Protein AF-A0A2M7CB99-F1 (afdb_monomer_lite)

Structure (mmCIF, N/CA/C/O backbone):
data_AF-A0A2M7CB99-F1
#
_entry.id   AF-A0A2M7CB99-F1
#
loop_
_atom_site.group_PDB
_atom_site.id
_atom_site.type_symbol
_atom_site.label_atom_id
_atom_site.label_alt_id
_atom_site.label_comp_id
_atom_site.label_asym_id
_atom_site.label_entity_id
_atom_site.label_seq_id
_atom_site.pdbx_PDB_ins_code
_atom_site.Cartn_x
_atom_site.Cartn_y
_atom_site.Cartn_z
_atom_site.occupancy
_atom_site.B_iso_or_equiv
_atom_site.auth_seq_id
_atom_site.auth_comp_id
_atom_site.auth_asym_id
_atom_site.auth_atom_id
_atom_site.pdbx_PDB_model_num
ATOM 1 N N . SER A 1 1 ? 20.567 -0.097 10.129 1.00 42.16 1 SER A N 1
ATOM 2 C CA . SER A 1 1 ? 19.207 -0.614 9.863 1.00 42.16 1 SER A CA 1
ATOM 3 C C . SER A 1 1 ? 18.487 0.369 8.948 1.00 42.16 1 SER A C 1
ATOM 5 O O . SER A 1 1 ? 18.486 1.558 9.234 1.00 42.16 1 SER A O 1
ATOM 7 N N . GLY A 1 2 ? 17.987 -0.081 7.791 1.00 48.16 2 GLY A N 1
ATOM 8 C CA . GLY A 1 2 ? 17.383 0.799 6.780 1.00 48.16 2 GLY A CA 1
ATOM 9 C C . GLY A 1 2 ? 15.960 1.213 7.154 1.00 48.16 2 GLY A C 1
ATOM 10 O O . GLY A 1 2 ? 15.140 0.365 7.483 1.00 48.16 2 GLY A O 1
ATOM 11 N N . TYR A 1 3 ? 15.663 2.511 7.116 1.00 55.47 3 TYR A N 1
ATOM 12 C CA . TYR A 1 3 ? 14.329 3.050 7.381 1.00 55.47 3 TYR A CA 1
ATOM 13 C C . TYR A 1 3 ? 13.329 2.565 6.316 1.00 55.47 3 TYR A C 1
ATOM 15 O O . TYR A 1 3 ? 13.417 2.950 5.155 1.00 55.47 3 TYR A O 1
ATOM 23 N N . VAL A 1 4 ? 12.380 1.711 6.704 1.00 58.41 4 VAL A N 1
ATOM 24 C CA . VAL A 1 4 ? 11.457 1.037 5.770 1.00 58.41 4 VAL A CA 1
ATOM 25 C C . VAL A 1 4 ? 10.311 1.939 5.293 1.00 58.41 4 VAL A C 1
ATOM 27 O O . VAL A 1 4 ? 9.703 1.677 4.268 1.00 58.41 4 VAL A O 1
ATOM 30 N N . GLY A 1 5 ? 10.048 3.048 5.986 1.00 62.50 5 GLY A N 1
ATOM 31 C CA . GLY A 1 5 ? 9.112 4.072 5.513 1.00 62.50 5 GLY A CA 1
ATOM 32 C C . GLY A 1 5 ? 9.698 5.000 4.445 1.00 62.50 5 GLY A C 1
ATOM 33 O O . GLY A 1 5 ? 9.065 5.994 4.126 1.00 62.50 5 GLY A O 1
ATOM 34 N N . ARG A 1 6 ? 10.911 4.746 3.932 1.00 81.44 6 ARG A N 1
ATOM 35 C CA . ARG A 1 6 ? 11.630 5.655 3.020 1.00 81.44 6 ARG A CA 1
ATOM 36 C C . ARG A 1 6 ? 10.824 5.994 1.765 1.00 81.44 6 ARG A C 1
ATOM 38 O O . ARG A 1 6 ? 10.704 7.164 1.424 1.00 81.44 6 ARG A O 1
ATOM 45 N N . ASP A 1 7 ? 10.245 4.983 1.140 1.00 90.94 7 ASP A N 1
ATOM 46 C CA . ASP A 1 7 ? 9.479 5.061 -0.100 1.00 90.94 7 ASP A CA 1
ATOM 47 C C . ASP A 1 7 ? 8.376 3.981 -0.093 1.00 90.94 7 ASP A C 1
ATOM 49 O O . ASP A 1 7 ? 8.289 3.141 0.816 1.00 90.94 7 ASP A O 1
ATOM 53 N N . HIS A 1 8 ? 7.481 4.029 -1.079 1.00 95.69 8 HIS A N 1
ATOM 54 C CA . HIS A 1 8 ? 6.414 3.036 -1.222 1.00 95.69 8 HIS A CA 1
ATOM 55 C C . HIS A 1 8 ? 6.965 1.617 -1.426 1.00 95.69 8 HIS A C 1
ATOM 57 O O . HIS A 1 8 ? 6.406 0.662 -0.882 1.00 95.69 8 HIS A O 1
ATOM 63 N N . TYR A 1 9 ? 8.076 1.484 -2.158 1.00 94.38 9 TYR A N 1
ATOM 64 C CA . TYR A 1 9 ? 8.792 0.224 -2.353 1.00 94.38 9 TYR A CA 1
ATOM 65 C C . TYR A 1 9 ? 9.064 -0.467 -1.009 1.00 94.38 9 TYR A C 1
ATOM 67 O O . TYR A 1 9 ? 8.555 -1.555 -0.761 1.00 94.38 9 TYR A O 1
ATOM 75 N N . GLN A 1 10 ? 9.772 0.187 -0.085 1.00 91.25 10 GLN A N 1
ATOM 76 C CA . GLN A 1 10 ? 10.164 -0.421 1.189 1.00 91.25 10 GLN A CA 1
ATOM 77 C C . GLN A 1 10 ? 8.950 -0.697 2.087 1.00 91.25 10 GLN A C 1
ATOM 79 O O . GLN A 1 10 ? 8.929 -1.681 2.834 1.00 91.25 10 GLN A O 1
ATOM 84 N N . THR A 1 11 ? 7.909 0.130 1.977 1.00 92.81 11 THR A N 1
ATOM 85 C CA . THR A 1 11 ? 6.699 0.039 2.802 1.00 92.81 11 THR A CA 1
ATOM 86 C C . THR A 1 11 ? 5.931 -1.280 2.599 1.00 92.81 11 THR A C 1
ATOM 88 O O . THR A 1 11 ? 5.206 -1.707 3.504 1.00 92.81 11 THR A O 1
ATOM 91 N N . ALA A 1 12 ? 6.162 -2.005 1.494 1.00 92.62 12 ALA A N 1
ATOM 92 C CA . ALA A 1 12 ? 5.600 -3.340 1.256 1.00 92.62 12 ALA A CA 1
ATOM 93 C C . ALA A 1 12 ? 5.852 -4.312 2.424 1.00 92.62 12 ALA A C 1
ATOM 95 O O . ALA A 1 12 ? 4.984 -5.108 2.791 1.00 92.62 12 ALA A O 1
ATOM 96 N N . LYS A 1 13 ? 7.019 -4.203 3.073 1.00 91.00 13 LYS A N 1
ATOM 97 C CA . LYS A 1 13 ? 7.401 -5.036 4.224 1.00 91.00 13 LYS A CA 1
ATOM 98 C C . LYS A 1 13 ? 6.480 -4.825 5.423 1.00 91.00 13 LYS A C 1
ATOM 100 O O . LYS A 1 13 ? 6.137 -5.791 6.096 1.00 91.00 13 LYS A O 1
ATOM 105 N N . ALA A 1 14 ? 6.050 -3.586 5.669 1.00 91.69 14 ALA A N 1
ATOM 106 C CA . ALA A 1 14 ? 5.087 -3.282 6.725 1.00 91.69 14 ALA A CA 1
ATOM 107 C C . ALA A 1 14 ? 3.704 -3.867 6.402 1.00 91.69 14 ALA A C 1
ATOM 109 O O . ALA A 1 14 ? 3.058 -4.434 7.281 1.00 91.69 14 ALA A O 1
ATOM 110 N N . GLY A 1 15 ? 3.280 -3.793 5.134 1.00 93.44 15 GLY A N 1
ATOM 111 C CA . GLY A 1 15 ? 2.042 -4.423 4.671 1.00 93.44 15 GLY A CA 1
ATOM 112 C C . GLY A 1 15 ? 2.050 -5.939 4.881 1.00 93.44 15 GLY A C 1
ATOM 113 O O . GLY A 1 15 ? 1.095 -6.493 5.422 1.00 93.44 15 GLY A O 1
ATOM 114 N N . VAL A 1 16 ? 3.153 -6.608 4.530 1.00 93.88 16 VAL A N 1
ATOM 115 C CA . VAL A 1 16 ? 3.318 -8.053 4.758 1.00 93.88 16 VAL A CA 1
ATOM 116 C C . VAL A 1 16 ? 3.405 -8.397 6.246 1.00 93.88 16 VAL A C 1
ATOM 118 O O . VAL A 1 16 ? 2.781 -9.364 6.681 1.00 93.88 16 VAL A O 1
ATOM 121 N N . GLY A 1 17 ? 4.120 -7.597 7.040 1.00 91.31 17 GLY A N 1
ATOM 122 C CA . GLY A 1 17 ? 4.209 -7.771 8.492 1.00 91.31 17 GLY A CA 1
ATOM 123 C C . GLY A 1 17 ? 2.849 -7.694 9.194 1.00 91.31 17 GLY A C 1
ATOM 124 O O . GLY A 1 17 ? 2.639 -8.361 10.202 1.00 91.31 17 GLY A O 1
ATOM 125 N N . ALA A 1 18 ? 1.889 -6.955 8.632 1.00 93.06 18 ALA A N 1
ATOM 126 C CA . ALA A 1 18 ? 0.535 -6.850 9.169 1.00 93.06 18 ALA A CA 1
ATOM 127 C C . ALA A 1 18 ? -0.377 -8.048 8.837 1.00 93.06 18 ALA A C 1
ATOM 129 O O . ALA A 1 18 ? -1.422 -8.199 9.472 1.00 93.06 18 ALA A O 1
ATOM 1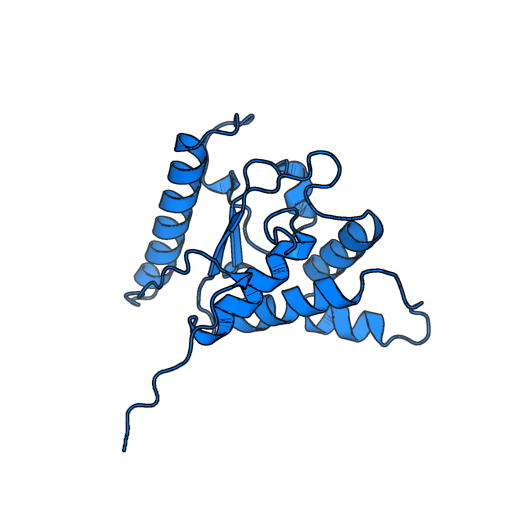30 N N . LEU A 1 19 ? -0.008 -8.918 7.885 1.00 94.31 19 LEU A N 1
ATOM 131 C CA . LEU A 1 19 ? -0.878 -10.007 7.410 1.00 94.31 19 LEU A CA 1
ATOM 132 C C . LEU A 1 19 ? -1.387 -10.954 8.507 1.00 94.31 19 LEU A C 1
ATOM 134 O O . LEU A 1 19 ? -2.569 -11.296 8.463 1.00 94.31 19 LEU A O 1
ATOM 138 N N . PRO A 1 20 ? -0.583 -11.360 9.511 1.00 92.88 20 PRO A N 1
ATOM 139 C CA . PRO A 1 20 ? -1.075 -12.229 10.580 1.00 92.88 20 PRO A CA 1
ATOM 140 C C . PRO A 1 20 ? -2.134 -11.569 11.475 1.00 92.88 20 PRO A C 1
ATOM 142 O O . PRO A 1 20 ? -2.895 -12.270 12.138 1.00 92.88 20 PRO A O 1
ATOM 145 N N . ALA A 1 21 ? -2.184 -10.233 11.511 1.00 92.44 21 ALA A N 1
ATOM 146 C CA . ALA A 1 21 ? -3.121 -9.473 12.334 1.00 92.44 21 ALA A CA 1
ATOM 147 C C . ALA A 1 21 ? -4.448 -9.161 11.618 1.00 92.44 21 ALA A C 1
ATOM 149 O O . ALA A 1 21 ? -5.383 -8.686 12.264 1.00 92.44 21 ALA A O 1
ATOM 150 N N . VAL A 1 22 ? -4.552 -9.419 10.307 1.00 94.62 22 VAL A N 1
ATOM 151 C CA . VAL A 1 22 ? -5.747 -9.115 9.509 1.00 94.62 22 VAL A CA 1
ATOM 152 C C . VAL A 1 22 ? -6.446 -10.392 9.034 1.00 94.62 22 VAL A C 1
ATOM 154 O O . VAL A 1 22 ? -5.828 -11.353 8.571 1.00 94.62 22 VAL A O 1
ATOM 157 N N . LYS A 1 23 ? -7.776 -10.412 9.154 1.00 95.06 23 LYS A N 1
ATOM 158 C CA . LYS A 1 23 ? -8.614 -11.496 8.621 1.00 95.06 23 LYS A CA 1
ATOM 159 C C . LYS A 1 23 ? -8.688 -11.420 7.093 1.00 95.06 23 LYS A C 1
ATOM 161 O O . LYS A 1 23 ? -8.378 -10.391 6.499 1.00 95.06 23 LYS A O 1
ATOM 166 N N . GLU A 1 24 ? -9.096 -12.516 6.458 1.00 96.75 24 GLU A N 1
ATOM 167 C CA . GLU A 1 24 ? -9.384 -12.520 5.017 1.00 96.75 24 GLU A CA 1
ATOM 168 C C . GLU A 1 24 ? -10.451 -11.470 4.678 1.00 96.75 24 GLU A C 1
ATOM 170 O O . GLU A 1 24 ? -11.443 -11.357 5.402 1.00 96.75 24 GLU A O 1
ATOM 175 N N . GLY A 1 25 ? -10.227 -10.676 3.627 1.00 96.44 25 GLY A N 1
ATOM 176 C CA . GLY A 1 25 ? -11.117 -9.568 3.258 1.00 96.44 25 GLY A CA 1
ATOM 177 C C . GLY A 1 25 ? -11.154 -8.416 4.274 1.00 96.44 25 GLY A C 1
ATOM 178 O O . GLY A 1 25 ? -12.067 -7.590 4.236 1.00 96.44 25 GLY A O 1
ATOM 179 N N . GLY A 1 26 ? -10.197 -8.377 5.208 1.00 97.31 26 GLY A N 1
ATOM 180 C CA . GLY A 1 26 ? -10.021 -7.283 6.159 1.00 97.31 26 GLY A CA 1
ATOM 181 C C . GLY A 1 26 ? -9.474 -6.009 5.507 1.00 97.31 26 GLY A C 1
ATOM 182 O O . GLY A 1 26 ? -9.387 -5.902 4.288 1.00 97.31 26 GLY A O 1
ATOM 183 N N . VAL A 1 27 ? -9.084 -5.035 6.332 1.00 98.19 27 VAL A N 1
ATOM 184 C CA . VAL A 1 27 ? -8.490 -3.773 5.868 1.00 98.19 27 VAL A CA 1
ATOM 185 C C . VAL A 1 27 ? -7.129 -3.563 6.524 1.00 98.19 27 VAL A C 1
ATOM 187 O O . VAL A 1 27 ? -6.987 -3.727 7.735 1.00 98.19 27 VAL A O 1
ATOM 190 N N . ILE A 1 28 ? -6.141 -3.164 5.725 1.00 97.88 28 ILE A N 1
ATOM 191 C CA . ILE A 1 28 ? -4.846 -2.654 6.176 1.00 97.88 28 ILE A CA 1
ATOM 192 C C . ILE A 1 28 ? -4.781 -1.166 5.826 1.00 97.88 28 ILE A C 1
ATOM 194 O O . ILE A 1 28 ? -4.910 -0.780 4.665 1.00 97.88 28 ILE A O 1
ATOM 198 N N . ILE A 1 29 ? -4.539 -0.333 6.838 1.00 98.00 29 ILE A N 1
ATOM 199 C CA . ILE A 1 29 ? -4.287 1.103 6.680 1.00 98.00 29 ILE A CA 1
ATOM 200 C C . ILE A 1 29 ? -2.812 1.348 6.979 1.00 98.00 29 ILE A C 1
ATOM 202 O O . ILE A 1 29 ? -2.348 1.085 8.088 1.00 98.00 29 ILE A O 1
ATOM 206 N N . ILE A 1 30 ? -2.076 1.856 5.995 1.00 95.94 30 ILE A N 1
ATOM 207 C CA . ILE A 1 30 ? -0.653 2.166 6.128 1.00 95.94 30 ILE A CA 1
ATOM 208 C C . ILE A 1 30 ? -0.493 3.668 6.300 1.00 95.94 30 ILE A C 1
ATOM 210 O O . ILE A 1 30 ? -0.828 4.432 5.402 1.00 95.94 30 ILE A O 1
ATOM 214 N N . ALA A 1 31 ? 0.064 4.084 7.435 1.00 94.12 31 ALA A N 1
ATOM 215 C CA . ALA A 1 31 ? 0.542 5.444 7.646 1.00 94.12 31 ALA A CA 1
ATOM 216 C C . ALA A 1 31 ? 2.040 5.506 7.314 1.00 94.12 31 ALA A C 1
ATOM 218 O O . ALA A 1 31 ? 2.865 5.017 8.088 1.00 94.12 31 ALA A O 1
ATOM 219 N N . ALA A 1 32 ? 2.388 6.085 6.165 1.00 92.19 32 ALA A N 1
ATOM 220 C CA . ALA A 1 32 ? 3.765 6.187 5.694 1.00 92.19 32 ALA A CA 1
ATOM 221 C C . ALA A 1 32 ? 4.212 7.651 5.603 1.00 92.19 32 ALA A C 1
ATOM 223 O O . ALA A 1 32 ? 3.463 8.521 5.166 1.00 92.19 32 ALA A O 1
ATOM 224 N N . ASN A 1 33 ? 5.458 7.902 6.004 1.00 89.44 33 ASN A N 1
ATOM 225 C CA . ASN A 1 33 ? 6.156 9.166 5.787 1.00 89.44 33 ASN A CA 1
ATOM 226 C C . ASN A 1 33 ? 7.291 8.886 4.800 1.00 89.44 33 ASN A C 1
ATOM 228 O O . ASN A 1 33 ? 8.391 8.517 5.220 1.00 89.44 33 ASN A O 1
ATOM 232 N N . ASN A 1 34 ? 6.989 8.985 3.504 1.00 89.25 34 ASN A N 1
ATOM 233 C CA . ASN A 1 34 ? 7.912 8.622 2.431 1.00 89.25 34 ASN A CA 1
ATOM 234 C C . ASN A 1 34 ? 8.953 9.730 2.221 1.00 89.25 34 ASN A C 1
ATOM 236 O O . ASN A 1 34 ? 8.775 10.637 1.416 1.00 89.25 34 ASN A O 1
ATOM 240 N N . ARG A 1 35 ? 10.032 9.661 3.011 1.00 84.19 35 ARG A N 1
ATOM 241 C CA . ARG A 1 35 ? 11.090 10.685 3.112 1.00 84.19 35 ARG A CA 1
ATOM 242 C C . ARG A 1 35 ? 12.053 10.744 1.927 1.00 84.19 35 ARG A C 1
ATOM 244 O O . ARG A 1 35 ? 12.925 11.611 1.920 1.00 84.19 35 ARG A O 1
ATOM 251 N N . ASP A 1 36 ? 11.951 9.837 0.960 1.00 87.06 36 ASP A N 1
ATOM 252 C CA . ASP A 1 36 ? 12.694 9.982 -0.289 1.00 87.06 36 ASP A CA 1
ATOM 253 C C . ASP A 1 36 ? 12.041 11.068 -1.152 1.00 87.06 36 ASP A C 1
ATOM 255 O O . ASP A 1 36 ? 11.073 10.827 -1.867 1.00 87.06 36 ASP A O 1
ATOM 259 N N . PHE A 1 37 ? 12.541 12.300 -1.043 1.00 81.88 37 PHE A N 1
ATOM 260 C CA . PHE A 1 37 ? 11.974 13.447 -1.759 1.00 81.88 37 PHE A CA 1
ATOM 261 C C . PHE A 1 37 ? 12.177 13.380 -3.278 1.00 81.88 37 PHE A C 1
ATOM 263 O O . PHE A 1 37 ? 11.518 14.124 -4.004 1.00 81.88 37 PHE A O 1
ATOM 270 N N . ILE A 1 38 ? 13.086 12.523 -3.754 1.00 86.06 38 ILE A N 1
ATOM 271 C CA . ILE A 1 38 ? 13.358 12.337 -5.182 1.00 86.06 38 ILE A CA 1
ATOM 272 C C . ILE A 1 38 ? 12.462 11.216 -5.714 1.00 86.06 38 ILE A C 1
ATOM 274 O O . ILE A 1 38 ? 11.770 11.395 -6.717 1.00 86.06 38 ILE A O 1
ATOM 278 N N . GLU A 1 39 ? 12.421 10.083 -5.010 1.00 90.75 39 GLU A N 1
ATOM 279 C CA . GLU A 1 39 ? 11.699 8.882 -5.432 1.00 90.75 39 GLU A CA 1
ATOM 280 C C . GLU A 1 39 ? 10.765 8.350 -4.327 1.00 90.75 39 GLU A C 1
ATOM 282 O O . GLU A 1 39 ? 10.934 7.223 -3.865 1.00 90.75 39 GLU A O 1
ATOM 287 N N . PRO A 1 40 ? 9.706 9.083 -3.924 1.00 93.31 40 PRO A N 1
ATOM 288 C CA . PRO A 1 40 ? 8.855 8.685 -2.792 1.00 93.31 40 PRO A CA 1
ATOM 289 C C . PRO A 1 40 ? 8.065 7.391 -3.049 1.00 93.31 40 PRO A C 1
ATOM 291 O O . PRO A 1 40 ? 7.526 6.786 -2.123 1.00 93.31 40 PRO A O 1
ATOM 294 N N . ILE A 1 41 ? 7.986 6.953 -4.310 1.00 96.00 41 ILE A N 1
ATOM 295 C CA . ILE A 1 41 ? 7.418 5.657 -4.696 1.00 96.00 41 ILE A CA 1
ATOM 296 C C . ILE A 1 41 ? 8.504 4.575 -4.801 1.00 96.00 41 ILE A C 1
ATOM 298 O O . ILE A 1 41 ? 8.235 3.420 -4.491 1.00 96.00 41 ILE A O 1
ATOM 302 N N . GLY A 1 42 ? 9.719 4.933 -5.205 1.00 94.31 42 GLY A N 1
ATOM 303 C CA . GLY A 1 42 ? 10.778 4.018 -5.627 1.00 94.31 42 GLY A CA 1
ATOM 304 C C . GLY A 1 42 ? 11.214 4.278 -7.072 1.00 94.31 42 GLY A C 1
ATOM 305 O O . GLY A 1 42 ? 10.716 5.205 -7.724 1.00 94.31 42 GLY A O 1
ATOM 306 N N . SER A 1 43 ? 12.122 3.429 -7.554 1.00 93.94 43 SER A N 1
ATOM 307 C CA . SER A 1 43 ? 12.790 3.541 -8.857 1.00 93.94 43 SER A CA 1
ATOM 308 C C . SER A 1 43 ? 11.815 3.618 -10.049 1.00 93.94 43 SER A C 1
ATOM 310 O O . SER A 1 43 ? 10.667 3.158 -9.960 1.00 93.94 43 SER A O 1
ATOM 312 N N . PRO A 1 44 ? 12.240 4.153 -11.209 1.00 93.94 44 PRO A N 1
ATOM 313 C CA . PRO A 1 44 ? 11.438 4.140 -12.436 1.00 93.94 44 PRO A CA 1
ATOM 314 C C . PRO A 1 44 ? 10.994 2.732 -12.868 1.00 93.94 44 PRO A C 1
ATOM 316 O O . PRO A 1 44 ? 9.850 2.550 -13.305 1.00 93.94 44 PRO A O 1
ATOM 319 N N . GLU A 1 45 ? 11.863 1.731 -12.704 1.00 94.50 45 GLU A N 1
ATOM 320 C CA . GLU A 1 45 ? 11.551 0.326 -12.971 1.00 94.50 45 GLU A CA 1
ATOM 321 C C . GLU A 1 45 ? 10.425 -0.153 -12.050 1.00 94.50 45 GLU A C 1
ATOM 323 O O . GLU A 1 45 ? 9.397 -0.645 -12.527 1.00 94.50 45 GLU A O 1
ATOM 328 N N . TYR A 1 46 ? 10.557 0.087 -10.740 1.00 96.31 46 TYR A N 1
ATOM 329 C CA . TYR A 1 46 ? 9.526 -0.262 -9.768 1.00 96.31 46 TYR A CA 1
ATOM 330 C C . TYR A 1 46 ? 8.188 0.417 -10.071 1.00 96.31 46 TYR A C 1
ATOM 332 O O . TYR A 1 46 ? 7.150 -0.239 -10.030 1.00 96.31 46 TYR A O 1
ATOM 340 N N . ARG A 1 47 ? 8.186 1.709 -10.429 1.00 96.69 47 ARG A N 1
ATOM 341 C CA . ARG A 1 47 ? 6.962 2.455 -10.782 1.00 96.69 47 ARG A CA 1
ATOM 342 C C . ARG A 1 47 ? 6.203 1.816 -11.944 1.00 96.69 47 ARG A C 1
ATOM 344 O O . ARG A 1 47 ? 4.973 1.795 -11.937 1.00 96.69 47 ARG A O 1
ATOM 351 N N . SER A 1 48 ? 6.928 1.294 -12.929 1.00 95.94 48 SER A N 1
ATOM 352 C CA . SER A 1 48 ? 6.328 0.598 -14.070 1.00 95.94 48 SER A CA 1
ATOM 353 C C . SER A 1 48 ? 5.729 -0.740 -13.634 1.00 95.94 48 SER A C 1
ATOM 355 O O . SER A 1 48 ? 4.581 -1.049 -13.952 1.00 95.94 48 SER A O 1
ATOM 357 N N . LEU A 1 49 ? 6.474 -1.507 -12.837 1.00 97.06 49 LEU A N 1
ATOM 358 C CA . LEU A 1 49 ? 6.058 -2.830 -12.379 1.00 97.06 49 LEU A CA 1
ATOM 359 C C . LEU A 1 49 ? 4.901 -2.777 -11.367 1.00 97.06 49 LEU A C 1
ATOM 361 O O . LEU A 1 49 ? 3.990 -3.598 -11.435 1.00 97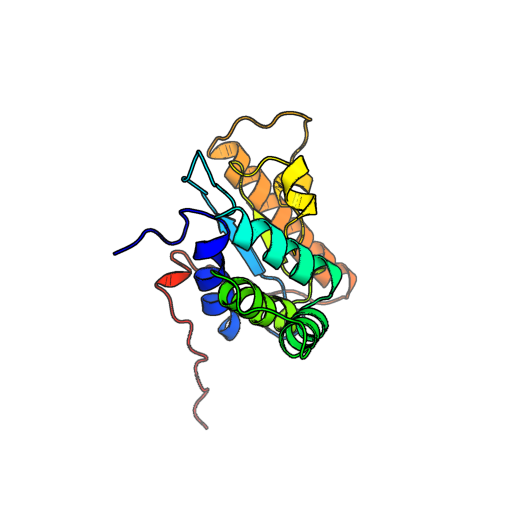.06 49 LEU A O 1
ATOM 365 N N . ILE A 1 50 ? 4.885 -1.797 -10.459 1.00 97.81 50 ILE A N 1
ATOM 366 C CA . ILE A 1 50 ? 3.795 -1.628 -9.489 1.00 97.81 50 ILE A CA 1
ATOM 367 C C . ILE A 1 50 ? 2.502 -1.164 -10.171 1.00 97.81 50 ILE A C 1
ATOM 369 O O . ILE A 1 50 ? 1.412 -1.576 -9.774 1.00 97.81 50 ILE A O 1
ATOM 373 N N . HIS A 1 51 ? 2.616 -0.383 -11.249 1.00 97.81 51 HIS A N 1
ATOM 374 C CA . HIS A 1 51 ? 1.471 -0.029 -12.080 1.00 97.81 51 HIS A CA 1
ATOM 375 C C . HIS A 1 51 ? 0.935 -1.247 -12.844 1.00 97.81 51 HIS A C 1
ATOM 377 O O . HIS A 1 51 ? -0.277 -1.445 -12.890 1.00 97.81 51 HIS A O 1
ATOM 383 N N . LEU A 1 52 ? 1.812 -2.119 -13.361 1.00 97.06 52 LEU A N 1
ATOM 384 C CA . LEU A 1 52 ? 1.395 -3.405 -13.935 1.00 97.06 52 LEU A CA 1
ATOM 385 C C . LEU A 1 52 ? 0.657 -4.274 -12.909 1.00 97.06 52 LEU A C 1
ATOM 387 O O . LEU A 1 52 ? -0.411 -4.792 -13.227 1.00 97.06 52 LEU A O 1
ATOM 391 N N . LEU A 1 53 ? 1.165 -4.375 -11.674 1.00 98.06 53 LEU A N 1
ATOM 392 C CA . LEU A 1 53 ? 0.468 -5.071 -10.587 1.00 98.06 53 LEU A CA 1
ATOM 393 C C . LEU A 1 53 ? -0.929 -4.491 -10.347 1.00 98.06 53 LEU A C 1
ATOM 395 O O . LEU A 1 53 ? -1.884 -5.246 -10.185 1.00 98.06 53 LEU A O 1
ATOM 399 N N . LYS A 1 54 ? -1.068 -3.161 -10.328 1.00 97.38 54 LYS A N 1
ATOM 400 C CA . LYS A 1 54 ? -2.371 -2.512 -10.153 1.00 97.38 54 LYS A CA 1
ATOM 401 C C . LYS A 1 54 ? -3.357 -2.894 -11.260 1.00 97.38 54 LYS A C 1
ATOM 403 O O . LYS A 1 54 ? -4.522 -3.139 -10.963 1.00 97.38 54 LYS A O 1
ATOM 408 N N . LEU A 1 55 ? -2.901 -2.917 -12.512 1.00 97.12 55 LEU A N 1
ATOM 409 C CA . LEU A 1 55 ? -3.751 -3.189 -13.675 1.00 97.12 55 LEU A CA 1
ATOM 410 C C . LEU A 1 55 ? -4.137 -4.667 -13.795 1.00 97.12 55 LEU A C 1
ATOM 412 O O . LEU A 1 55 ? -5.271 -4.968 -14.149 1.00 97.12 55 LEU A O 1
ATOM 416 N N . GLN A 1 56 ? -3.199 -5.576 -13.522 1.00 96.88 56 GLN A N 1
ATOM 417 C CA . GLN A 1 56 ? -3.377 -7.018 -13.736 1.00 96.88 56 GLN A CA 1
ATOM 418 C C . GLN A 1 56 ? -3.822 -7.770 -12.475 1.00 96.88 56 GLN A C 1
ATOM 420 O O . GLN A 1 56 ? -4.232 -8.928 -12.542 1.00 96.88 56 GLN A O 1
ATOM 425 N N . GLY A 1 57 ? -3.714 -7.132 -11.310 1.00 97.06 57 GLY A N 1
ATOM 426 C CA . GLY A 1 57 ? -3.837 -7.802 -10.025 1.00 97.06 57 GLY A CA 1
ATOM 427 C C . GLY A 1 57 ? -2.657 -8.743 -9.729 1.00 97.06 57 GLY A C 1
ATOM 428 O O . GLY A 1 57 ? -1.754 -8.915 -10.552 1.00 97.06 57 GLY A O 1
ATOM 429 N N . PRO A 1 58 ? -2.636 -9.364 -8.536 1.00 96.88 58 PRO A N 1
ATOM 430 C CA . PRO A 1 58 ? -1.509 -10.182 -8.082 1.00 96.88 58 PRO A CA 1
ATOM 431 C C . PRO A 1 58 ? -1.207 -11.395 -8.957 1.00 96.88 58 PRO A C 1
ATOM 433 O O . PRO A 1 58 ? -0.038 -11.726 -9.148 1.00 96.88 58 PRO A O 1
ATOM 436 N N . ASP A 1 59 ? -2.243 -12.060 -9.464 1.00 96.06 59 ASP A N 1
ATOM 437 C CA . ASP A 1 59 ? -2.083 -13.304 -10.215 1.00 96.06 59 ASP A CA 1
ATOM 438 C C . ASP A 1 59 ? -1.786 -13.014 -11.689 1.00 96.06 59 ASP A C 1
ATOM 440 O O . ASP A 1 59 ? -0.825 -13.555 -12.227 1.00 96.06 59 ASP A O 1
ATOM 444 N N . GLY A 1 60 ? -2.479 -12.042 -12.296 1.00 96.69 60 GLY A N 1
ATOM 445 C CA . GLY A 1 60 ? -2.168 -11.586 -13.654 1.00 96.69 60 GLY A CA 1
ATOM 446 C C . GLY A 1 60 ? -0.762 -10.988 -13.777 1.00 96.69 60 GLY A C 1
ATOM 447 O O . GLY A 1 60 ? -0.086 -11.192 -14.783 1.00 96.69 60 GLY A O 1
ATOM 448 N N . TYR A 1 61 ? -0.273 -10.307 -12.734 1.00 96.88 61 TYR A N 1
ATOM 449 C CA . TYR A 1 61 ? 1.121 -9.867 -12.674 1.00 96.88 61 TYR A CA 1
ATOM 450 C C . TYR A 1 61 ? 2.094 -11.054 -12.714 1.00 96.88 61 TYR A C 1
ATOM 452 O O . TYR A 1 61 ? 3.018 -11.055 -13.523 1.00 96.88 61 TYR A O 1
ATOM 460 N N . LEU A 1 62 ? 1.870 -12.085 -11.890 1.00 95.00 62 LEU A N 1
ATOM 461 C CA . LEU A 1 62 ? 2.717 -13.283 -11.869 1.00 95.00 62 LEU A CA 1
ATOM 462 C C . LEU A 1 62 ? 2.674 -14.052 -13.193 1.00 95.00 62 LEU A C 1
ATOM 464 O O . LEU A 1 62 ? 3.710 -14.541 -13.644 1.00 95.00 62 LEU A O 1
ATOM 468 N N . ASP A 1 63 ? 1.509 -14.145 -13.826 1.00 95.75 63 ASP A N 1
ATOM 469 C CA . ASP A 1 63 ? 1.366 -14.808 -15.121 1.00 95.75 63 ASP A CA 1
ATOM 470 C C . ASP A 1 63 ? 2.132 -14.063 -16.219 1.00 95.75 63 ASP A C 1
ATOM 472 O O . ASP A 1 63 ? 2.819 -14.690 -17.027 1.00 95.75 63 ASP A O 1
ATOM 476 N N . LEU A 1 64 ? 2.120 -12.728 -16.188 1.00 94.38 64 LEU A N 1
ATOM 477 C CA . LEU A 1 64 ? 2.902 -11.892 -17.095 1.00 94.38 64 LEU A CA 1
ATOM 478 C C . LEU A 1 64 ? 4.417 -12.111 -16.926 1.00 94.38 64 LEU A C 1
ATOM 480 O O . LEU A 1 64 ? 5.120 -12.272 -17.928 1.00 94.38 64 LEU A O 1
ATOM 484 N N . LEU A 1 65 ? 4.911 -12.209 -15.684 1.00 93.00 65 LEU A N 1
ATOM 485 C CA . LEU A 1 65 ? 6.327 -12.501 -15.402 1.00 93.00 65 LEU A CA 1
ATOM 486 C C . LEU A 1 65 ? 6.774 -13.892 -15.889 1.00 93.00 65 LEU A C 1
ATOM 488 O O . LEU A 1 65 ? 7.963 -14.106 -16.124 1.00 93.00 65 LEU A O 1
ATOM 492 N N . ARG A 1 66 ? 5.842 -14.844 -16.027 1.00 92.81 66 ARG A N 1
ATOM 493 C CA . ARG A 1 66 ? 6.111 -16.219 -16.490 1.00 92.81 66 ARG A CA 1
ATOM 494 C C . ARG A 1 66 ? 6.104 -16.360 -18.010 1.00 92.81 66 ARG A C 1
ATOM 496 O O . ARG A 1 66 ? 6.416 -17.438 -18.518 1.00 92.81 66 ARG A O 1
ATOM 503 N N . THR A 1 67 ? 5.734 -15.312 -18.746 1.00 95.00 67 THR A N 1
ATOM 504 C CA . THR A 1 67 ? 5.701 -15.377 -20.209 1.00 95.00 67 THR A CA 1
ATOM 505 C C . THR A 1 67 ? 7.117 -15.540 -20.784 1.00 95.00 67 THR A C 1
ATOM 507 O O . THR A 1 67 ? 8.052 -14.908 -20.293 1.00 95.00 67 THR A O 1
ATOM 510 N N . PRO A 1 68 ? 7.311 -16.324 -21.865 1.00 93.00 68 PRO A N 1
ATOM 511 C CA . PRO A 1 68 ? 8.642 -16.556 -22.447 1.00 93.00 68 PRO A CA 1
ATOM 512 C C . PRO A 1 68 ? 9.356 -15.287 -22.935 1.00 93.00 68 PRO A C 1
ATOM 514 O O . PRO A 1 68 ? 10.573 -15.277 -23.102 1.00 93.00 68 PRO A O 1
ATOM 517 N N . HIS A 1 69 ? 8.598 -14.222 -23.200 1.00 92.88 69 HIS A N 1
ATOM 518 C CA . HIS A 1 69 ? 9.118 -12.942 -23.676 1.00 92.88 69 HIS A CA 1
ATOM 519 C C . HIS A 1 69 ? 9.451 -11.968 -22.542 1.00 92.88 69 HIS A C 1
ATOM 521 O O . HIS A 1 69 ? 10.036 -10.913 -22.805 1.00 92.88 69 HIS A O 1
ATOM 527 N N . TRP A 1 70 ? 9.092 -12.297 -21.297 1.00 92.94 70 TRP A N 1
ATOM 528 C CA . TRP A 1 70 ? 9.426 -11.463 -20.158 1.00 92.94 70 TRP A CA 1
ATOM 529 C C . TRP A 1 70 ? 10.929 -11.506 -19.893 1.00 92.94 70 TRP A C 1
ATOM 531 O O . TRP A 1 70 ? 11.534 -12.565 -19.723 1.00 92.94 70 TRP A O 1
ATOM 541 N N . LYS A 1 71 ? 11.546 -10.326 -19.837 1.00 91.50 71 LYS A N 1
ATOM 542 C CA . LYS A 1 71 ? 12.943 -10.186 -19.436 1.00 91.50 71 LYS A CA 1
ATOM 543 C C . LYS A 1 71 ? 12.987 -9.877 -17.952 1.00 91.50 71 LYS A C 1
ATOM 545 O O . LYS A 1 71 ? 12.351 -8.922 -17.504 1.00 91.50 71 LYS A O 1
ATOM 550 N N . PHE A 1 72 ? 13.766 -10.664 -17.212 1.00 89.94 72 PHE A N 1
ATOM 551 C CA . PHE A 1 72 ? 14.000 -10.414 -15.795 1.00 89.94 72 PHE A CA 1
ATOM 552 C C . PHE A 1 72 ? 14.429 -8.959 -15.595 1.00 89.94 72 PHE A C 1
ATOM 554 O O . PHE A 1 72 ? 15.405 -8.500 -16.192 1.00 89.94 72 PHE A O 1
ATOM 561 N N . THR A 1 73 ? 13.665 -8.237 -14.784 1.00 90.38 73 THR A N 1
ATOM 562 C CA . THR A 1 73 ? 13.820 -6.796 -14.593 1.00 90.38 73 THR A CA 1
ATOM 563 C C . THR A 1 73 ? 14.145 -6.522 -13.133 1.00 90.38 73 THR A C 1
ATOM 565 O O . THR A 1 73 ? 13.635 -7.184 -12.227 1.00 90.38 73 THR A O 1
ATOM 568 N N . LYS A 1 74 ? 15.016 -5.540 -12.894 1.00 90.94 74 LYS A N 1
ATOM 569 C CA . LYS A 1 74 ? 15.327 -5.063 -11.546 1.00 90.94 74 LYS A CA 1
ATOM 570 C C . LYS A 1 74 ? 14.029 -4.718 -10.797 1.00 90.94 74 LYS A C 1
ATOM 572 O O . LYS A 1 74 ? 13.084 -4.223 -11.402 1.00 90.94 74 LYS A O 1
ATOM 577 N N . ASP A 1 75 ? 13.992 -4.984 -9.493 1.00 91.50 75 ASP A N 1
ATOM 578 C CA . ASP A 1 75 ? 12.874 -4.653 -8.597 1.00 91.50 75 ASP A CA 1
ATOM 579 C C . ASP A 1 75 ? 11.568 -5.449 -8.842 1.00 91.50 75 ASP A C 1
ATOM 581 O O . ASP A 1 75 ? 10.578 -5.216 -8.146 1.00 91.50 75 ASP A O 1
ATOM 585 N N . GLN A 1 76 ? 11.549 -6.438 -9.754 1.00 92.50 76 GLN A N 1
ATOM 586 C CA . GLN A 1 76 ? 10.340 -7.226 -10.073 1.00 92.50 76 GLN A CA 1
ATOM 587 C C . GLN A 1 76 ? 9.754 -8.018 -8.896 1.00 92.50 76 GLN A C 1
ATOM 589 O O . GLN A 1 76 ? 8.564 -8.310 -8.891 1.00 92.50 76 GLN A O 1
ATOM 594 N N . TRP A 1 77 ? 10.551 -8.335 -7.872 1.00 92.00 77 TRP A N 1
ATOM 595 C CA . TRP A 1 77 ? 10.048 -9.069 -6.709 1.00 92.00 77 TRP A CA 1
ATOM 596 C C . TRP A 1 77 ? 9.179 -8.194 -5.792 1.00 92.00 77 TRP A C 1
ATOM 598 O O . TRP A 1 77 ? 8.321 -8.716 -5.085 1.00 92.00 77 TRP A O 1
ATOM 608 N N . GLU A 1 78 ? 9.378 -6.871 -5.751 1.00 94.88 78 GLU A N 1
ATOM 609 C CA . GLU A 1 78 ? 8.703 -6.019 -4.760 1.00 94.88 78 GLU A CA 1
ATOM 610 C C . GLU A 1 78 ? 7.192 -5.874 -5.034 1.00 94.88 78 GLU A C 1
ATOM 612 O O . GLU A 1 78 ? 6.395 -5.947 -4.094 1.00 94.88 78 GLU A O 1
ATOM 617 N N . PRO A 1 79 ? 6.725 -5.756 -6.291 1.00 95.88 79 PRO A N 1
ATOM 618 C CA . PRO A 1 79 ? 5.302 -5.887 -6.595 1.00 95.88 79 PRO A CA 1
ATOM 619 C C . PRO A 1 79 ? 4.723 -7.261 -6.220 1.00 95.88 79 PRO A C 1
ATOM 621 O O . PRO A 1 79 ? 3.582 -7.326 -5.767 1.00 95.88 79 PRO A O 1
ATOM 624 N N . GLU A 1 80 ? 5.491 -8.356 -6.298 1.00 94.88 80 GLU A N 1
ATOM 625 C CA . GLU A 1 80 ? 5.022 -9.664 -5.805 1.00 94.88 80 GLU A CA 1
ATOM 626 C C . GLU A 1 80 ? 4.795 -9.656 -4.283 1.00 94.88 80 GLU A C 1
ATOM 628 O O . GLU A 1 80 ? 3.847 -10.279 -3.788 1.00 94.88 80 GLU A O 1
ATOM 633 N N . VAL A 1 81 ? 5.630 -8.920 -3.534 1.00 95.75 81 VAL A N 1
ATOM 634 C CA . VAL A 1 81 ? 5.460 -8.694 -2.087 1.00 95.75 81 VAL A CA 1
ATOM 635 C C . VAL A 1 81 ? 4.137 -7.972 -1.819 1.00 95.75 81 VAL A C 1
ATOM 637 O O . VAL A 1 81 ? 3.345 -8.453 -1.004 1.00 95.75 81 VAL A O 1
ATOM 640 N N . TRP A 1 82 ? 3.834 -6.896 -2.553 1.00 97.56 82 TRP A N 1
ATOM 641 C CA . TRP A 1 82 ? 2.518 -6.243 -2.499 1.00 97.56 82 TRP A CA 1
ATOM 642 C C . TRP A 1 82 ? 1.378 -7.180 -2.906 1.00 97.56 82 TRP A C 1
ATOM 644 O O . TRP A 1 82 ? 0.316 -7.161 -2.283 1.00 97.56 82 TRP A O 1
ATOM 654 N N . GLY A 1 83 ? 1.602 -8.062 -3.880 1.00 97.38 83 GLY A N 1
ATOM 655 C CA . GLY A 1 83 ? 0.639 -9.077 -4.297 1.00 97.38 83 GLY A CA 1
ATOM 656 C C . GLY A 1 83 ? 0.174 -9.984 -3.151 1.00 97.38 83 GLY A C 1
ATOM 657 O O . GLY A 1 83 ? -0.992 -10.371 -3.114 1.00 97.38 83 GLY A O 1
ATOM 658 N N . LYS A 1 84 ? 1.036 -10.277 -2.163 1.00 96.94 84 LYS A N 1
ATOM 659 C CA . LYS A 1 84 ? 0.642 -11.020 -0.946 1.00 96.94 84 LYS A CA 1
ATOM 660 C C . LYS A 1 84 ? -0.387 -10.252 -0.116 1.00 96.94 84 LYS A C 1
ATOM 662 O O . LYS A 1 84 ? -1.336 -10.853 0.378 1.00 96.94 84 LYS A O 1
ATOM 667 N N . VAL A 1 85 ? -0.210 -8.937 0.009 1.00 97.75 85 VAL A N 1
ATOM 668 C CA . VAL A 1 85 ? -1.147 -8.054 0.715 1.00 97.75 85 VAL A CA 1
ATOM 669 C C . VAL A 1 85 ? -2.468 -7.987 -0.033 1.00 97.75 85 VAL A C 1
ATOM 671 O O . VAL A 1 85 ? -3.518 -8.260 0.539 1.00 97.75 85 VAL A O 1
ATOM 674 N N . LEU A 1 86 ? -2.411 -7.717 -1.334 1.00 98.19 86 LEU A N 1
ATOM 675 C CA . LEU A 1 86 ? -3.599 -7.582 -2.171 1.00 98.19 86 LEU A CA 1
ATOM 676 C C . LEU A 1 86 ? -4.409 -8.877 -2.274 1.00 98.19 86 LEU A C 1
ATOM 678 O O . LEU A 1 86 ? -5.630 -8.805 -2.327 1.00 98.19 86 LEU A O 1
ATOM 682 N N . ARG A 1 87 ? -3.775 -10.054 -2.235 1.00 97.69 87 ARG A N 1
ATOM 683 C CA . ARG A 1 87 ? -4.511 -11.325 -2.137 1.00 97.69 87 ARG A CA 1
ATOM 684 C C . ARG A 1 87 ? -5.310 -11.443 -0.840 1.00 97.69 87 ARG A C 1
ATOM 686 O O . ARG A 1 87 ? -6.396 -11.996 -0.874 1.00 97.69 87 ARG A O 1
ATOM 693 N N . LYS A 1 88 ? -4.791 -10.907 0.271 1.00 97.88 88 LYS A N 1
ATOM 694 C CA . LYS A 1 88 ? -5.411 -10.999 1.603 1.00 97.88 88 LYS A CA 1
ATOM 695 C C . LYS A 1 88 ? -6.572 -10.025 1.807 1.00 97.88 88 LYS A C 1
ATOM 697 O O . LYS A 1 88 ? -7.554 -10.352 2.472 1.00 97.88 88 LYS A O 1
ATOM 702 N N . VAL A 1 89 ? -6.414 -8.791 1.324 1.00 97.81 89 VAL A N 1
ATOM 703 C CA . VAL A 1 89 ? -7.347 -7.685 1.617 1.00 97.81 89 VAL A CA 1
ATOM 704 C C . VAL A 1 89 ? -8.042 -7.121 0.376 1.00 97.81 89 VAL A C 1
ATOM 706 O O . VAL A 1 89 ? -8.968 -6.324 0.493 1.00 97.81 89 VAL A O 1
ATOM 709 N N . GLY A 1 90 ? -7.639 -7.536 -0.824 1.00 97.25 90 GLY A N 1
ATOM 710 C CA . GLY A 1 90 ? -8.092 -6.936 -2.077 1.00 97.25 90 GLY A CA 1
ATOM 711 C C . GLY A 1 90 ? -7.523 -5.531 -2.304 1.00 97.25 90 GLY A C 1
ATOM 712 O O . GLY A 1 90 ? -6.864 -4.949 -1.443 1.00 97.25 90 GLY A O 1
ATOM 713 N N . GLY A 1 91 ? -7.799 -4.959 -3.479 1.00 94.94 91 GLY A N 1
ATOM 714 C CA . GLY A 1 91 ? -7.425 -3.571 -3.783 1.00 94.94 91 GLY A CA 1
ATOM 715 C C . GLY A 1 91 ? -8.091 -2.581 -2.827 1.00 94.94 91 GLY A C 1
ATOM 716 O O . GLY A 1 91 ? -7.428 -1.736 -2.239 1.00 94.94 91 GLY A O 1
ATOM 717 N N . ASP A 1 92 ? -9.386 -2.750 -2.580 1.00 95.69 92 ASP A N 1
ATOM 718 C CA . ASP A 1 92 ? -10.150 -1.843 -1.722 1.00 95.69 92 ASP A CA 1
ATOM 719 C C . ASP A 1 92 ? -9.851 -1.981 -0.223 1.00 95.69 92 ASP A C 1
ATOM 721 O O . ASP A 1 92 ? -10.277 -1.127 0.560 1.00 95.69 92 ASP A O 1
ATOM 725 N N . GLY A 1 93 ? -9.204 -3.074 0.192 1.00 97.31 93 GLY A N 1
ATOM 726 C CA . GLY A 1 93 ? -8.827 -3.312 1.584 1.00 97.31 93 GLY A CA 1
ATOM 727 C C . GLY A 1 93 ? -7.437 -2.794 1.938 1.00 97.31 93 GLY A C 1
ATOM 728 O O . GLY A 1 93 ? -7.072 -2.812 3.109 1.00 97.31 93 GLY A O 1
ATOM 729 N N . LEU A 1 94 ? -6.661 -2.297 0.974 1.00 98.31 94 LEU A N 1
ATOM 730 C CA . LEU A 1 94 ? -5.413 -1.589 1.241 1.00 98.31 94 LEU A CA 1
ATOM 731 C C . LEU A 1 94 ? -5.655 -0.082 1.142 1.00 98.31 94 LEU A C 1
ATOM 733 O O . LEU A 1 94 ? -5.991 0.416 0.074 1.00 98.31 94 LEU A O 1
ATOM 737 N N . ILE A 1 95 ? -5.437 0.657 2.228 1.00 98.38 95 ILE A N 1
ATOM 738 C CA . ILE A 1 95 ? -5.472 2.123 2.226 1.00 98.38 95 ILE A CA 1
ATOM 739 C C . ILE A 1 95 ? -4.060 2.642 2.481 1.00 98.38 95 ILE A C 1
ATOM 741 O O . ILE A 1 95 ? -3.489 2.397 3.546 1.00 98.38 95 ILE A O 1
ATOM 745 N N . TYR A 1 96 ? -3.499 3.369 1.514 1.00 97.69 96 TYR A N 1
ATOM 746 C CA . TYR A 1 96 ? -2.146 3.912 1.616 1.00 97.69 96 TYR A CA 1
ATOM 747 C C . TYR A 1 96 ? -2.187 5.414 1.911 1.00 97.69 96 TYR A C 1
ATOM 749 O O . TYR A 1 96 ? -2.581 6.219 1.065 1.00 97.69 96 TYR A O 1
ATOM 757 N N . CYS A 1 97 ? -1.778 5.797 3.119 1.00 96.50 97 CYS A N 1
ATOM 758 C CA . CYS A 1 97 ? -1.809 7.168 3.616 1.00 96.50 97 CYS A CA 1
ATOM 759 C C . CYS A 1 97 ? -0.391 7.757 3.662 1.00 96.50 97 CYS A C 1
ATOM 761 O O . CYS A 1 97 ? 0.345 7.534 4.623 1.00 96.50 97 CYS A O 1
ATOM 763 N N . SER A 1 98 ? -0.038 8.553 2.648 1.00 94.88 98 SER A N 1
ATOM 764 C CA . SER A 1 98 ? 1.174 9.391 2.616 1.00 94.88 98 SER A CA 1
ATOM 765 C C . SER A 1 98 ? 0.847 10.784 2.077 1.00 94.88 98 SER A C 1
ATOM 767 O O . SER A 1 98 ? 0.059 10.919 1.135 1.00 94.88 98 SER A O 1
ATOM 769 N N . LEU A 1 99 ? 1.462 11.810 2.678 1.00 94.12 99 LEU A N 1
ATOM 770 C CA . LEU A 1 99 ? 1.359 13.209 2.242 1.00 94.12 99 LEU A CA 1
ATOM 771 C C . LEU A 1 99 ? 2.463 13.600 1.245 1.00 94.12 99 LEU A C 1
ATOM 773 O O . LEU A 1 99 ? 2.364 14.645 0.606 1.00 94.12 99 LEU A O 1
ATOM 777 N N . GLU A 1 100 ? 3.502 12.775 1.121 1.00 92.75 100 GLU A N 1
ATOM 778 C CA . GLU A 1 100 ? 4.690 13.011 0.297 1.00 92.75 100 GLU A CA 1
ATOM 779 C C . GLU A 1 100 ? 4.491 12.516 -1.143 1.00 92.75 100 GLU A C 1
ATOM 781 O O . GLU A 1 100 ? 5.044 13.084 -2.086 1.00 92.75 100 GLU A O 1
ATOM 786 N N . ILE A 1 101 ? 3.656 11.492 -1.340 1.00 93.62 101 ILE A N 1
ATOM 787 C CA . ILE A 1 101 ? 3.265 11.034 -2.675 1.00 93.62 101 ILE A CA 1
ATOM 788 C C . ILE A 1 101 ? 2.189 11.969 -3.234 1.00 93.62 101 ILE A C 1
ATOM 790 O O . ILE A 1 101 ? 1.082 12.069 -2.708 1.00 93.62 101 ILE A O 1
ATOM 794 N N . GLU A 1 102 ? 2.485 12.634 -4.351 1.00 92.25 102 GLU A N 1
ATOM 795 C CA . GLU A 1 102 ? 1.505 13.495 -5.018 1.00 92.25 102 GLU A CA 1
ATOM 796 C C . GLU A 1 102 ? 0.276 12.705 -5.496 1.00 92.25 102 GLU A C 1
ATOM 798 O O . GLU A 1 102 ? 0.404 11.626 -6.077 1.00 92.25 102 GLU A O 1
ATOM 803 N N . ARG A 1 103 ? -0.920 13.298 -5.360 1.00 92.88 103 ARG A N 1
ATOM 804 C CA . ARG A 1 103 ? -2.206 12.683 -5.745 1.00 92.88 103 ARG A CA 1
ATOM 805 C C . ARG A 1 103 ? -2.194 12.048 -7.137 1.00 92.88 103 ARG A C 1
ATOM 807 O O . ARG A 1 103 ? -2.681 10.936 -7.295 1.00 92.88 103 ARG A O 1
ATOM 814 N N . LYS A 1 104 ? -1.618 12.721 -8.141 1.00 92.81 104 LYS A N 1
ATOM 815 C CA . LYS A 1 104 ? -1.561 12.194 -9.517 1.00 92.81 104 LYS A CA 1
ATOM 816 C C . LYS A 1 104 ? -0.812 10.864 -9.618 1.00 92.81 104 LYS A C 1
ATOM 818 O O . LYS A 1 104 ? -1.132 10.077 -10.491 1.00 92.81 104 LYS A O 1
ATOM 823 N N . ASN A 1 105 ? 0.148 10.597 -8.731 1.00 94.88 105 ASN A N 1
ATOM 824 C CA . ASN A 1 105 ? 0.940 9.372 -8.772 1.00 94.88 105 ASN A CA 1
ATOM 825 C C . ASN A 1 105 ? 0.213 8.170 -8.151 1.00 94.88 105 ASN A C 1
ATOM 827 O O . ASN A 1 105 ? 0.603 7.037 -8.414 1.00 94.88 105 ASN A O 1
ATOM 831 N N . TYR A 1 106 ? -0.871 8.379 -7.394 1.00 94.44 106 TYR A N 1
ATOM 832 C CA . TYR A 1 106 ? -1.693 7.272 -6.893 1.00 94.44 106 TYR A CA 1
ATOM 833 C C . TYR A 1 106 ? -2.412 6.515 -8.015 1.00 94.44 106 TYR A C 1
ATOM 835 O O . TYR A 1 106 ? -2.848 5.387 -7.799 1.00 94.44 106 TYR A O 1
ATOM 843 N N . CYS A 1 107 ? -2.484 7.061 -9.238 1.00 94.38 107 CYS A N 1
ATOM 844 C CA . CYS A 1 107 ? -2.942 6.286 -10.390 1.00 94.38 107 CYS A CA 1
ATOM 845 C C . CYS A 1 107 ? -2.064 5.044 -10.632 1.00 94.38 107 CYS A C 1
ATOM 847 O O . CYS A 1 107 ? -2.600 4.030 -11.062 1.00 94.38 107 CYS A O 1
ATOM 849 N N . LEU A 1 108 ? -0.784 5.076 -10.240 1.00 96.56 108 LEU A N 1
ATOM 850 C CA . LEU A 1 108 ? 0.173 3.976 -10.392 1.00 96.56 108 LEU A CA 1
ATOM 851 C C . LEU A 1 108 ? 0.082 2.933 -9.274 1.00 96.56 108 LEU A C 1
ATOM 853 O O . LEU A 1 108 ? 0.443 1.780 -9.479 1.00 96.56 108 LEU A O 1
ATOM 857 N N . LEU A 1 109 ? -0.360 3.335 -8.081 1.00 97.31 109 LEU A N 1
ATOM 858 C CA . LEU A 1 109 ? -0.256 2.513 -6.876 1.00 97.31 109 LEU A CA 1
ATOM 859 C C . LEU A 1 109 ? -1.514 1.660 -6.671 1.00 97.31 109 LEU A C 1
ATOM 861 O O . LEU A 1 109 ? -2.622 2.163 -6.901 1.00 97.31 109 LEU A O 1
ATOM 865 N N . PRO A 1 110 ? -1.380 0.395 -6.239 1.00 96.69 110 PRO A N 1
ATOM 866 C CA . PRO A 1 110 ? -2.516 -0.389 -5.787 1.00 96.69 110 PRO A CA 1
ATOM 867 C C . PRO A 1 110 ? -3.047 0.164 -4.460 1.00 96.69 110 PRO A C 1
ATOM 869 O O . PRO A 1 110 ? -2.329 0.824 -3.710 1.00 96.69 110 PRO A O 1
ATOM 872 N N . GLY A 1 111 ? -4.301 -0.149 -4.148 1.00 96.69 111 GLY A N 1
ATOM 873 C CA . GLY A 1 111 ? -4.947 0.361 -2.946 1.00 96.69 111 GLY A CA 1
ATOM 874 C C . GLY A 1 111 ? -5.689 1.680 -3.147 1.00 96.69 111 GLY A C 1
ATOM 875 O O . GLY A 1 111 ? -5.623 2.328 -4.194 1.00 96.69 111 GLY A O 1
ATOM 876 N N . VAL A 1 112 ? -6.406 2.071 -2.101 1.00 97.50 112 VAL A N 1
ATOM 877 C CA . VAL A 1 112 ? -7.126 3.337 -1.983 1.00 97.50 112 VAL A CA 1
ATOM 878 C C . VAL A 1 112 ? -6.151 4.452 -1.607 1.00 97.50 112 VAL A C 1
ATOM 880 O O . VAL A 1 112 ? -5.310 4.297 -0.715 1.00 97.50 112 VAL A O 1
ATOM 883 N N . CYS A 1 113 ? -6.287 5.602 -2.268 1.00 97.12 113 CYS A N 1
ATOM 884 C CA . CYS A 1 113 ? -5.481 6.784 -1.997 1.00 97.12 113 CYS A CA 1
ATOM 885 C C . CYS A 1 113 ? -5.912 7.444 -0.682 1.00 97.12 113 CYS A C 1
ATOM 887 O O . CYS A 1 113 ? -7.017 7.970 -0.573 1.00 97.12 113 CYS A O 1
ATOM 889 N N . GLY A 1 114 ? -5.019 7.504 0.309 1.00 96.62 114 GLY A N 1
ATOM 890 C CA . GLY A 1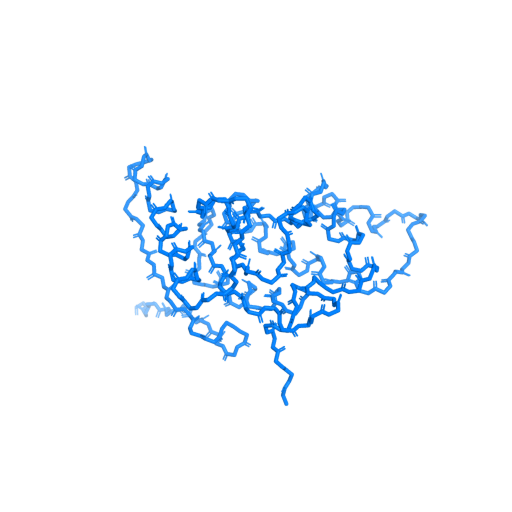 114 ? -5.309 8.169 1.581 1.00 96.62 114 GLY A CA 1
ATOM 891 C C . GLY A 1 114 ? -5.654 9.656 1.426 1.00 96.62 114 GLY A C 1
ATOM 892 O O . GLY A 1 114 ? -6.448 10.202 2.191 1.00 96.62 114 GLY A O 1
ATOM 893 N N . LEU A 1 115 ? -5.134 10.322 0.389 1.00 96.19 115 LEU A N 1
ATOM 894 C CA . LEU A 1 115 ? -5.461 11.725 0.131 1.00 96.19 115 LEU A CA 1
ATOM 895 C C . LEU A 1 115 ? -6.943 11.930 -0.213 1.00 96.19 115 LEU A C 1
ATOM 897 O O . LEU A 1 115 ? -7.431 13.050 -0.061 1.00 96.19 115 LEU A O 1
ATOM 901 N N . ASP A 1 116 ? -7.678 10.904 -0.650 1.00 95.62 116 ASP A N 1
ATOM 902 C CA . ASP A 1 116 ? -9.125 10.996 -0.913 1.00 95.62 116 ASP A CA 1
ATOM 903 C C . ASP A 1 116 ? -9.930 11.336 0.350 1.00 95.62 116 ASP A C 1
ATOM 905 O O . ASP A 1 116 ? -11.010 11.918 0.265 1.00 95.62 116 ASP A O 1
ATOM 909 N N . PHE A 1 117 ? -9.370 11.078 1.535 1.00 96.06 117 PHE A N 1
ATOM 910 C CA . PHE A 1 117 ? -9.991 11.433 2.811 1.00 96.06 117 PHE A CA 1
ATOM 911 C C . PHE A 1 117 ? -9.770 12.899 3.219 1.00 96.06 117 PHE A C 1
ATOM 913 O O . PHE A 1 117 ? -10.407 13.409 4.148 1.00 96.06 117 PHE A O 1
ATOM 920 N N . LEU A 1 118 ? -8.889 13.621 2.529 1.00 95.56 118 LEU A N 1
ATOM 921 C CA . LEU A 1 118 ? -8.587 15.017 2.819 1.00 95.56 118 LEU A CA 1
ATOM 922 C C . LEU A 1 118 ? -9.291 15.959 1.839 1.00 95.56 118 LEU A C 1
ATOM 924 O O . LEU A 1 118 ? -9.377 15.712 0.638 1.00 95.56 118 LEU A O 1
ATOM 928 N N . LYS A 1 119 ? -9.767 17.095 2.359 1.00 89.00 119 LYS A N 1
ATOM 929 C CA . LYS A 1 119 ? -10.348 18.165 1.538 1.00 89.00 119 LYS A CA 1
ATOM 930 C C . LYS A 1 119 ? -9.249 19.093 1.017 1.00 89.00 119 LYS A C 1
ATOM 932 O O . LYS A 1 119 ? -8.339 19.460 1.758 1.00 89.00 119 LYS A O 1
ATOM 937 N N . GLY A 1 120 ? -9.399 19.540 -0.229 1.00 81.94 120 GLY A N 1
ATOM 938 C CA . GLY A 1 120 ? -8.530 20.536 -0.859 1.00 81.94 120 GLY A CA 1
ATOM 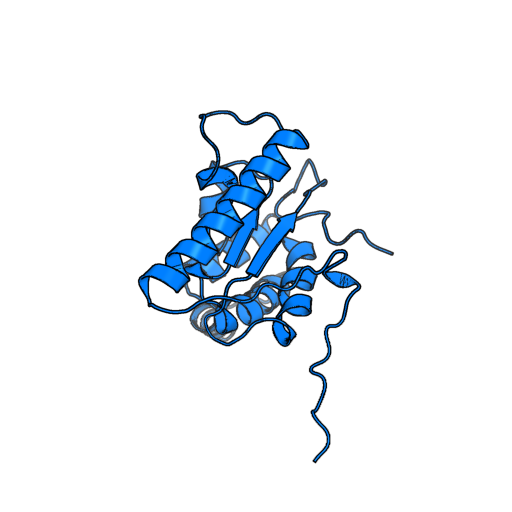939 C C . GLY A 1 120 ? -7.661 19.971 -1.983 1.00 81.94 120 GLY A C 1
ATOM 940 O O . GLY A 1 120 ? -7.283 18.802 -1.986 1.00 81.94 120 GLY A O 1
ATOM 941 N N . LYS A 1 121 ? -7.347 20.825 -2.966 1.00 74.06 121 LYS A N 1
ATOM 942 C CA . LYS A 1 121 ? -6.542 20.449 -4.143 1.00 74.06 121 LYS A CA 1
ATOM 943 C C . LYS A 1 121 ? -5.049 20.331 -3.831 1.00 74.06 121 LYS A C 1
ATOM 945 O O . LYS A 1 121 ? -4.362 19.527 -4.451 1.00 74.06 121 LYS A O 1
ATOM 950 N N . ARG A 1 122 ? -4.551 21.124 -2.876 1.00 78.81 122 ARG A N 1
ATOM 951 C CA . ARG A 1 122 ? -3.149 21.138 -2.449 1.00 78.81 122 ARG A CA 1
ATOM 952 C C . ARG A 1 122 ? -3.092 20.960 -0.940 1.00 78.81 122 ARG A C 1
ATOM 954 O O . ARG A 1 122 ? -3.639 21.774 -0.202 1.00 78.81 122 ARG A O 1
ATOM 961 N N . ILE A 1 123 ? -2.452 19.885 -0.503 1.00 86.81 123 ILE A N 1
ATOM 962 C CA . ILE A 1 123 ? -2.343 19.518 0.906 1.00 86.81 123 ILE A CA 1
ATOM 963 C C . ILE A 1 123 ? -0.895 19.770 1.300 1.00 86.81 123 ILE A C 1
ATOM 965 O O . ILE A 1 123 ? 0.014 19.183 0.721 1.00 86.81 123 ILE A O 1
ATOM 969 N N . LYS A 1 124 ? -0.674 20.689 2.241 1.00 87.81 124 LYS A N 1
ATOM 970 C CA . LYS A 1 124 ? 0.654 20.894 2.820 1.00 87.81 124 LYS A CA 1
ATOM 971 C C . LYS A 1 124 ? 0.898 19.777 3.843 1.00 87.81 124 LYS A C 1
ATOM 973 O O . LYS A 1 124 ? 0.051 19.626 4.726 1.00 87.81 124 LYS A O 1
ATOM 978 N N . PRO A 1 125 ? 2.002 19.015 3.749 1.00 89.81 125 PRO A N 1
ATOM 979 C CA . PRO A 1 125 ? 2.317 17.998 4.740 1.00 89.81 125 PRO A CA 1
ATOM 980 C C . PRO A 1 125 ? 2.427 18.603 6.142 1.00 89.81 125 PRO A C 1
ATOM 982 O O . PRO A 1 125 ? 3.159 19.573 6.348 1.00 89.81 125 PRO A O 1
ATOM 985 N N . SER A 1 126 ? 1.674 18.053 7.092 1.00 92.62 126 SER A N 1
ATOM 986 C CA . SER A 1 126 ? 1.750 18.402 8.511 1.00 92.62 126 SER A CA 1
ATOM 987 C C . SER A 1 126 ? 1.259 17.229 9.371 1.00 92.62 126 SER A C 1
ATOM 989 O O . SER A 1 126 ? 0.483 16.400 8.875 1.00 92.62 126 SER A O 1
ATOM 991 N N . PRO A 1 127 ? 1.672 17.138 10.649 1.00 91.94 127 PRO A N 1
ATOM 992 C CA . PRO A 1 127 ? 1.169 16.119 11.569 1.00 91.94 127 PRO A CA 1
ATOM 993 C C . PRO A 1 127 ? -0.359 16.123 11.691 1.00 91.94 127 PRO A C 1
ATOM 995 O O . PRO A 1 127 ? -0.980 15.063 11.681 1.00 91.94 127 PRO A O 1
ATOM 998 N N . GLU A 1 128 ? -0.981 17.303 11.712 1.00 95.12 128 GLU A N 1
ATOM 999 C CA . GLU A 1 128 ? -2.435 17.462 11.821 1.00 95.12 128 GLU A CA 1
ATOM 1000 C C . GLU A 1 128 ? -3.144 16.893 10.589 1.00 95.12 128 GLU A C 1
ATOM 1002 O O . GLU A 1 128 ? -4.172 16.228 10.710 1.00 95.12 128 GLU A O 1
ATOM 1007 N N . LYS A 1 129 ? -2.576 17.098 9.392 1.00 95.31 129 LYS A N 1
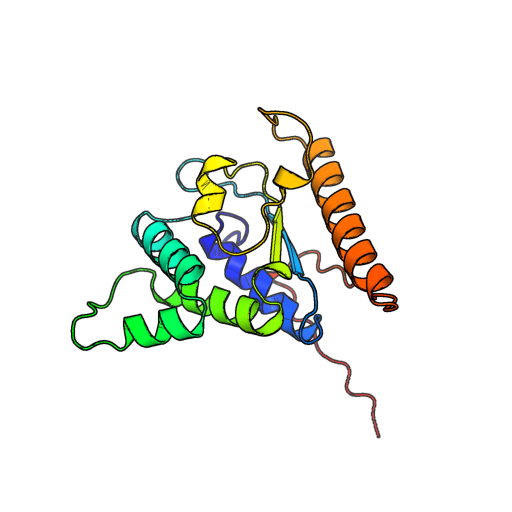ATOM 1008 C CA . LYS A 1 129 ? -3.119 16.529 8.152 1.00 95.31 129 LYS A CA 1
ATOM 1009 C C . LYS A 1 129 ? -2.915 15.027 8.057 1.00 95.31 129 LYS A C 1
ATOM 1011 O O . LYS A 1 129 ? -3.808 14.335 7.569 1.00 95.31 129 LYS A O 1
ATOM 1016 N N . ALA A 1 130 ? -1.792 14.514 8.551 1.00 94.69 130 ALA A N 1
ATOM 1017 C CA . ALA A 1 130 ? -1.568 13.077 8.632 1.00 94.69 130 ALA A CA 1
ATOM 1018 C C . ALA A 1 130 ? -2.578 12.429 9.591 1.00 94.69 130 ALA A C 1
ATOM 1020 O O . ALA A 1 130 ? -3.219 11.441 9.235 1.00 94.69 130 ALA A O 1
ATOM 1021 N N . GLN A 1 131 ? -2.790 13.034 10.763 1.00 96.12 131 GLN A N 1
ATOM 1022 C CA . GLN A 1 131 ? -3.784 12.584 11.734 1.00 96.12 131 GLN A CA 1
ATOM 1023 C C . GLN A 1 131 ? -5.204 12.621 11.155 1.00 96.12 131 GLN A C 1
ATOM 1025 O O . GLN A 1 131 ? -5.918 11.625 11.252 1.00 96.12 131 GLN A O 1
ATOM 1030 N N . GLU A 1 132 ? -5.602 13.725 10.511 1.00 97.38 132 GLU A N 1
ATOM 1031 C CA . GLU A 1 132 ? -6.914 13.859 9.864 1.00 97.38 132 GLU A CA 1
ATOM 1032 C C . GLU A 1 132 ? -7.134 12.758 8.811 1.00 97.38 132 GLU A C 1
ATOM 1034 O O . GLU A 1 132 ? -8.190 12.122 8.783 1.00 97.38 132 GLU A O 1
ATOM 1039 N N . MET A 1 133 ? -6.127 12.506 7.968 1.00 97.69 133 MET A N 1
ATOM 1040 C CA . MET A 1 133 ? -6.170 11.485 6.919 1.00 97.69 133 MET A CA 1
ATOM 1041 C C . MET A 1 133 ? -6.364 10.086 7.505 1.00 97.69 133 MET A C 1
ATOM 1043 O O . MET A 1 133 ? -7.256 9.355 7.080 1.00 97.69 133 MET A O 1
ATOM 1047 N N . ILE A 1 134 ? -5.557 9.728 8.506 1.00 97.06 134 ILE A N 1
ATOM 1048 C CA . ILE A 1 134 ? -5.604 8.409 9.145 1.00 97.06 134 ILE A CA 1
ATOM 1049 C C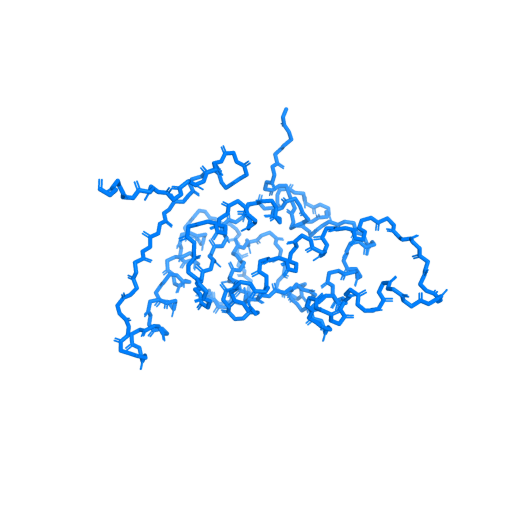 . ILE A 1 134 ? -6.930 8.219 9.885 1.00 97.06 134 ILE A C 1
ATOM 1051 O O . ILE A 1 134 ? -7.570 7.181 9.734 1.00 97.06 134 ILE A O 1
ATOM 1055 N N . GLN A 1 135 ? -7.381 9.222 10.643 1.00 98.00 135 GLN A N 1
ATOM 1056 C CA . GLN A 1 135 ? -8.640 9.152 11.382 1.00 98.00 135 GLN A CA 1
ATOM 1057 C C . GLN A 1 135 ? -9.825 8.900 10.444 1.00 98.00 135 GLN A C 1
ATOM 1059 O O . GLN A 1 135 ? -10.671 8.052 10.727 1.00 98.00 135 GLN A O 1
ATOM 1064 N N . LYS A 1 136 ? -9.867 9.592 9.304 1.00 98.38 136 LYS A N 1
ATOM 1065 C CA . LYS A 1 136 ? -10.928 9.404 8.313 1.00 98.38 136 LYS A CA 1
ATOM 1066 C C . LYS A 1 136 ? -10.818 8.081 7.561 1.00 98.38 136 LYS A C 1
ATOM 1068 O O . LYS A 1 136 ? -11.850 7.472 7.300 1.00 98.38 136 LYS A O 1
ATOM 1073 N N . ALA A 1 137 ? -9.608 7.602 7.271 1.00 98.31 137 ALA A N 1
ATOM 1074 C CA . ALA A 1 137 ? -9.408 6.265 6.712 1.00 98.31 137 ALA A CA 1
ATOM 1075 C C . ALA A 1 137 ? -9.933 5.171 7.663 1.00 98.31 137 ALA A C 1
ATOM 1077 O O . ALA A 1 137 ? -10.614 4.244 7.224 1.00 98.31 137 ALA A O 1
ATOM 1078 N N . ILE A 1 138 ? -9.685 5.310 8.973 1.00 98.06 138 ILE A N 1
ATOM 1079 C CA . ILE A 1 138 ? -10.221 4.407 10.004 1.00 98.06 138 ILE A CA 1
ATOM 1080 C C . ILE A 1 138 ? -11.752 4.479 10.036 1.00 98.06 138 ILE A C 1
ATOM 1082 O O . ILE A 1 138 ? -12.414 3.445 9.989 1.00 98.06 138 ILE A O 1
ATOM 1086 N N . GLN A 1 139 ? -12.326 5.686 10.073 1.00 98.06 139 GLN A N 1
ATOM 1087 C CA . GLN A 1 139 ? -13.782 5.875 10.063 1.00 98.06 139 GLN A CA 1
ATOM 1088 C C . GLN A 1 139 ? -14.432 5.258 8.820 1.00 98.06 139 GLN A C 1
ATOM 1090 O O . GLN A 1 139 ? -15.444 4.571 8.939 1.00 98.06 139 GLN A O 1
ATOM 1095 N N . PHE A 1 140 ? -13.827 5.452 7.648 1.00 97.50 140 PHE A N 1
ATOM 1096 C CA . PHE A 1 140 ? -14.271 4.855 6.393 1.00 97.50 140 PHE A CA 1
ATOM 1097 C C . PHE A 1 140 ? -14.253 3.324 6.449 1.00 97.50 140 PHE A C 1
ATOM 1099 O O . PHE A 1 140 ? -15.242 2.685 6.092 1.00 97.50 140 PHE A O 1
ATOM 1106 N N . ALA A 1 141 ? -13.162 2.727 6.940 1.00 97.00 141 ALA A N 1
ATOM 1107 C CA . ALA A 1 141 ? -13.064 1.279 7.090 1.00 97.00 141 ALA A CA 1
ATOM 1108 C C . ALA A 1 141 ? -14.128 0.732 8.059 1.00 97.00 141 ALA A C 1
ATOM 1110 O O . ALA A 1 141 ? -14.807 -0.241 7.733 1.00 97.00 141 ALA A O 1
ATOM 1111 N N . ILE A 1 142 ? -14.323 1.384 9.213 1.00 97.62 142 ILE A N 1
ATOM 1112 C CA . ILE A 1 142 ? -15.347 0.998 10.196 1.00 97.62 142 ILE A CA 1
ATOM 1113 C C . ILE A 1 142 ? -16.744 1.064 9.578 1.00 97.62 142 ILE A C 1
ATOM 1115 O O . ILE A 1 142 ? -17.519 0.115 9.701 1.00 97.62 142 ILE A O 1
ATOM 1119 N N . TYR A 1 143 ? -17.053 2.163 8.889 1.00 97.12 143 TYR A N 1
ATOM 1120 C CA . TYR A 1 143 ? -18.346 2.367 8.247 1.00 97.12 143 TYR A CA 1
ATOM 1121 C C . TYR A 1 143 ? -18.649 1.268 7.217 1.00 97.12 143 TYR A C 1
ATOM 1123 O O . TYR A 1 143 ? -19.708 0.650 7.292 1.00 97.12 143 TYR A O 1
ATOM 1131 N N . ARG A 1 144 ? -17.686 0.919 6.348 1.00 95.88 144 ARG A N 1
ATOM 1132 C CA . ARG A 1 144 ? -17.850 -0.155 5.346 1.00 95.88 144 ARG A CA 1
ATOM 1133 C C . ARG A 1 144 ? -18.170 -1.524 5.944 1.00 95.88 144 ARG A C 1
ATOM 1135 O O . ARG A 1 144 ? -18.863 -2.313 5.305 1.00 95.88 144 ARG A O 1
ATOM 1142 N N . PHE A 1 145 ? -17.634 -1.845 7.121 1.00 96.50 145 PHE A N 1
ATOM 1143 C CA . PHE A 1 145 ? -17.967 -3.098 7.806 1.00 96.50 145 PHE A CA 1
ATOM 1144 C C . PHE A 1 145 ? -19.328 -3.019 8.495 1.00 96.50 145 PHE A C 1
ATOM 1146 O O . PHE A 1 145 ? -20.116 -3.958 8.380 1.00 96.50 145 PHE A O 1
ATOM 1153 N N . ARG A 1 146 ? -19.648 -1.887 9.130 1.00 96.88 146 ARG A N 1
ATOM 1154 C CA . ARG A 1 146 ? -20.944 -1.685 9.791 1.00 96.88 146 ARG A CA 1
ATOM 1155 C C . ARG A 1 146 ? -22.118 -1.681 8.817 1.00 96.88 146 ARG A C 1
ATOM 1157 O O . ARG A 1 146 ? -23.154 -2.245 9.146 1.00 96.88 146 ARG A O 1
ATOM 1164 N N . GLU A 1 147 ? -21.948 -1.154 7.604 1.00 96.62 147 GLU A N 1
ATOM 1165 C CA . GLU A 1 147 ? -22.950 -1.275 6.529 1.00 96.62 147 GLU A CA 1
ATOM 1166 C C . GLU A 1 147 ? -23.256 -2.735 6.162 1.00 96.62 147 GLU A C 1
ATOM 1168 O O . GLU A 1 147 ? -24.349 -3.047 5.700 1.00 96.62 147 GLU A O 1
ATOM 1173 N N . LYS A 1 148 ? -22.311 -3.646 6.411 1.00 95.31 148 LYS A N 1
ATOM 1174 C CA . LYS A 1 148 ? -22.476 -5.094 6.222 1.00 95.31 148 LYS A CA 1
ATOM 1175 C C . LYS A 1 148 ? -22.939 -5.813 7.497 1.00 95.31 148 LYS A C 1
ATOM 1177 O O . LYS A 1 148 ? -22.930 -7.039 7.530 1.00 95.31 148 LYS A O 1
ATOM 1182 N N . GLY A 1 149 ? -23.289 -5.077 8.555 1.00 96.56 149 GLY A N 1
ATOM 1183 C CA . GLY A 1 149 ? -23.669 -5.635 9.856 1.00 96.56 149 GLY A CA 1
ATOM 1184 C C . GLY A 1 149 ? -22.506 -6.246 10.648 1.00 96.56 149 GLY A C 1
ATOM 1185 O O . GLY A 1 149 ? -22.738 -7.023 11.570 1.00 96.56 149 GLY A O 1
ATOM 1186 N N . ILE A 1 150 ? -21.257 -5.928 10.292 1.00 96.00 150 ILE A N 1
ATOM 1187 C CA . ILE A 1 150 ? -20.056 -6.445 10.955 1.00 96.00 150 ILE A CA 1
ATOM 1188 C C . ILE A 1 150 ? -19.488 -5.352 11.859 1.00 96.00 150 ILE A C 1
ATOM 1190 O O . ILE A 1 150 ? -19.177 -4.262 11.383 1.00 96.00 150 ILE A O 1
ATOM 1194 N N . GLU A 1 151 ? -19.279 -5.656 13.140 1.00 95.56 151 GLU A N 1
ATOM 1195 C CA . GLU A 1 151 ? -18.532 -4.778 14.047 1.00 95.56 151 GLU A CA 1
ATOM 1196 C C . GLU A 1 151 ? -17.032 -5.128 13.980 1.00 95.56 151 GLU A C 1
ATOM 1198 O O . GLU A 1 151 ? -16.632 -6.217 14.410 1.00 95.56 151 GLU A O 1
ATOM 1203 N N . PRO A 1 152 ? -16.179 -4.267 13.393 1.00 95.19 152 PRO A N 1
ATOM 1204 C CA . PRO A 1 152 ? -14.779 -4.599 13.174 1.00 95.19 152 PRO A CA 1
ATOM 1205 C C . PRO A 1 152 ? -13.933 -4.381 14.432 1.00 95.19 152 PRO A C 1
ATOM 1207 O O . PRO A 1 152 ? -14.105 -3.418 15.174 1.00 95.19 152 PRO A O 1
ATOM 1210 N N . THR A 1 153 ? -12.929 -5.236 14.620 1.00 95.50 153 THR A N 1
ATOM 1211 C CA . THR A 1 153 ? -11.851 -5.027 15.597 1.00 95.50 153 THR A CA 1
ATOM 1212 C C . THR A 1 153 ? -10.615 -4.469 14.903 1.00 95.50 153 THR A C 1
ATOM 1214 O O . THR A 1 153 ? -10.316 -4.860 13.775 1.00 95.50 153 THR A O 1
ATOM 1217 N N . MET A 1 154 ? -9.852 -3.621 15.590 1.00 94.44 154 MET A N 1
ATOM 1218 C CA . MET A 1 154 ? -8.636 -3.009 15.052 1.00 94.44 154 MET A CA 1
ATOM 1219 C C . MET A 1 154 ? -7.417 -3.374 15.902 1.00 94.44 154 MET A C 1
ATOM 1221 O O . MET A 1 154 ? -7.478 -3.342 17.128 1.00 94.44 154 MET A O 1
ATOM 1225 N N . ALA A 1 155 ? -6.297 -3.664 15.240 1.00 93.81 155 ALA A N 1
ATOM 1226 C CA . ALA A 1 155 ? -4.980 -3.756 15.859 1.00 93.81 155 ALA A CA 1
ATOM 1227 C C . ALA A 1 155 ? -4.107 -2.591 15.373 1.00 93.81 155 ALA A C 1
ATOM 1229 O O . ALA A 1 155 ? -4.188 -2.197 14.209 1.00 93.81 155 ALA A O 1
ATOM 1230 N N . PHE A 1 156 ? -3.260 -2.051 16.251 1.00 92.75 156 PHE A N 1
ATOM 1231 C CA . PHE A 1 156 ? -2.308 -0.996 15.905 1.00 92.75 156 PHE A CA 1
ATOM 1232 C C . PHE A 1 156 ? -0.876 -1.529 15.976 1.00 92.75 156 PHE A C 1
ATOM 1234 O O . PHE A 1 156 ? -0.427 -1.981 17.029 1.00 92.75 156 PHE A O 1
ATOM 1241 N N . ILE A 1 157 ? -0.156 -1.454 14.856 1.00 90.44 157 ILE A N 1
ATOM 1242 C CA . ILE A 1 157 ? 1.245 -1.868 14.752 1.00 90.44 157 ILE A CA 1
ATOM 1243 C C . ILE A 1 157 ? 2.097 -0.609 14.594 1.00 90.44 157 ILE A C 1
ATOM 1245 O O . ILE A 1 157 ? 2.153 -0.017 13.518 1.00 90.44 157 ILE A O 1
ATOM 1249 N N . ARG A 1 158 ? 2.760 -0.193 15.679 1.00 83.56 158 ARG A N 1
ATOM 1250 C CA . ARG A 1 158 ? 3.558 1.044 15.710 1.00 83.56 158 ARG A CA 1
ATOM 1251 C C . ARG A 1 158 ? 4.763 1.000 14.766 1.00 83.56 158 ARG A C 1
ATOM 1253 O O . ARG A 1 158 ? 5.095 2.008 14.154 1.00 83.56 158 ARG A O 1
ATOM 1260 N N . GLU A 1 159 ? 5.403 -0.160 14.648 1.00 76.94 159 GLU A N 1
ATOM 1261 C CA . GLU A 1 159 ? 6.605 -0.363 13.839 1.00 76.94 159 GLU A CA 1
ATOM 1262 C C . GLU A 1 159 ? 6.407 -1.534 12.873 1.00 76.94 159 GLU A C 1
ATOM 1264 O O . GLU A 1 159 ? 6.952 -2.616 13.062 1.00 76.94 159 GLU A O 1
ATOM 1269 N N . GLY A 1 160 ? 5.606 -1.311 11.826 1.00 69.56 160 GLY A N 1
ATOM 1270 C CA . GLY A 1 160 ? 5.218 -2.325 10.833 1.00 69.56 160 GLY A CA 1
ATOM 1271 C C . GLY A 1 160 ? 6.304 -3.330 10.414 1.00 69.56 160 GLY A C 1
ATOM 1272 O O . GLY A 1 160 ? 6.067 -4.527 10.529 1.00 69.56 160 GLY A O 1
ATOM 1273 N N . PRO A 1 161 ? 7.493 -2.901 9.955 1.00 65.50 161 PRO A N 1
ATOM 1274 C CA . PRO A 1 161 ? 8.531 -3.826 9.488 1.00 65.50 161 PRO A CA 1
ATOM 1275 C C . PRO A 1 161 ? 9.322 -4.521 10.606 1.00 65.50 161 PRO A C 1
ATOM 1277 O O . PRO A 1 161 ? 10.087 -5.437 10.318 1.00 65.50 161 PRO A O 1
ATOM 1280 N N . TYR A 1 162 ? 9.200 -4.050 11.848 1.00 68.19 162 TYR A N 1
ATOM 1281 C CA . TYR A 1 162 ? 9.969 -4.538 12.998 1.00 68.19 162 TYR A CA 1
ATOM 1282 C C . TYR A 1 162 ? 9.103 -5.323 13.988 1.00 68.19 162 TYR A C 1
ATOM 1284 O O . TYR A 1 162 ? 9.624 -5.928 14.921 1.00 68.19 162 TYR A O 1
ATOM 1292 N N . ALA A 1 163 ? 7.789 -5.353 13.771 1.00 68.38 163 ALA A N 1
ATOM 1293 C CA . ALA A 1 163 ? 6.852 -6.160 14.528 1.00 68.38 163 ALA A CA 1
ATOM 1294 C C . ALA A 1 163 ? 6.447 -7.397 13.719 1.00 68.38 163 ALA A C 1
ATOM 1296 O O . ALA A 1 163 ? 6.073 -7.298 12.553 1.00 68.38 163 ALA A O 1
ATOM 1297 N N . VAL A 1 164 ? 6.466 -8.561 14.368 1.00 69.62 164 VAL A N 1
ATOM 1298 C CA . VAL A 1 164 ? 5.927 -9.810 13.817 1.00 69.62 164 VAL A CA 1
ATOM 1299 C C . VAL A 1 164 ? 4.742 -10.221 14.689 1.00 69.62 164 VAL A C 1
ATOM 1301 O O . VAL A 1 164 ? 4.944 -10.829 15.743 1.00 69.62 164 VAL A O 1
ATOM 1304 N N . PRO A 1 165 ? 3.502 -9.860 14.317 1.00 76.31 165 PRO A N 1
ATOM 1305 C CA . PRO A 1 165 ? 2.325 -10.305 15.043 1.00 76.31 165 PRO A CA 1
ATOM 1306 C C . PRO A 1 165 ? 2.233 -11.831 14.981 1.00 76.31 165 PRO A C 1
ATOM 1308 O O . PRO A 1 165 ? 2.287 -12.423 13.903 1.00 76.31 165 PRO A O 1
ATOM 1311 N N . ILE A 1 166 ? 2.078 -12.469 16.139 1.00 76.94 166 ILE A N 1
ATOM 1312 C CA . ILE A 1 166 ? 1.843 -13.909 16.239 1.00 76.94 166 ILE A CA 1
ATOM 1313 C C . ILE A 1 166 ? 0.401 -14.163 16.660 1.00 76.94 166 ILE A C 1
ATOM 1315 O O . ILE A 1 166 ? -0.117 -13.533 17.584 1.00 76.94 166 ILE A O 1
ATOM 1319 N N . LEU A 1 167 ? -0.256 -15.110 15.991 1.00 73.12 167 LEU A N 1
ATOM 1320 C CA . LEU A 1 167 ? -1.542 -15.611 16.454 1.00 73.12 167 LEU A CA 1
ATOM 1321 C C . LEU A 1 167 ? -1.300 -16.405 17.735 1.00 73.12 167 LEU A C 1
ATOM 1323 O O . LEU A 1 167 ? -0.588 -17.412 17.733 1.00 73.12 167 LEU A O 1
ATOM 1327 N N . LYS A 1 168 ? -1.897 -15.955 18.838 1.00 72.31 168 LYS A N 1
ATOM 1328 C CA . LYS A 1 168 ? -1.896 -16.727 20.076 1.00 72.31 168 LYS A CA 1
ATOM 1329 C C . LYS A 1 168 ? -2.729 -17.983 19.819 1.00 72.31 168 LYS A C 1
ATOM 1331 O O . LYS A 1 168 ? -3.948 -17.892 19.699 1.00 72.31 168 LYS A O 1
ATOM 1336 N N . LYS A 1 169 ? -2.082 -19.148 19.697 1.00 57.66 169 LYS A N 1
ATOM 1337 C CA . LYS A 1 169 ? -2.798 -20.427 19.761 1.00 57.66 169 LYS A CA 1
ATOM 1338 C C . LYS A 1 169 ? -3.459 -20.476 21.136 1.00 57.66 169 LYS A C 1
ATOM 1340 O O . LYS A 1 169 ? -2.761 -20.473 22.148 1.00 57.66 169 LYS A O 1
ATOM 1345 N N . LEU A 1 170 ? -4.788 -20.440 21.174 1.00 51.25 170 LEU A N 1
ATOM 1346 C CA . LEU A 1 170 ? -5.517 -20.855 22.366 1.00 51.25 170 LEU A CA 1
ATOM 1347 C C . LEU A 1 170 ? -5.134 -22.319 22.593 1.00 51.25 170 LEU A C 1
ATOM 1349 O O . LEU A 1 170 ? -5.251 -23.127 21.674 1.00 51.25 170 LEU A O 1
ATOM 1353 N N . GLY A 1 171 ? -4.541 -22.610 23.751 1.00 52.06 171 GLY A N 1
ATOM 1354 C CA . GLY A 1 171 ? -4.239 -23.983 24.141 1.00 52.06 171 GLY A CA 1
ATOM 1355 C C . GLY A 1 171 ? -5.531 -24.793 24.155 1.00 52.06 171 GLY A C 1
ATOM 1356 O O . GLY A 1 171 ? -6.558 -24.270 24.591 1.00 52.06 171 GLY A O 1
ATOM 1357 N N . ASN A 1 172 ? -5.462 -26.014 23.622 1.00 42.72 172 ASN A N 1
ATOM 1358 C CA . ASN A 1 172 ? -6.492 -27.031 23.827 1.00 42.72 172 ASN A CA 1
ATOM 1359 C C . ASN A 1 172 ? -6.624 -27.356 25.314 1.00 42.72 172 ASN A C 1
ATOM 1361 O O . ASN A 1 172 ? -5.568 -27.376 25.991 1.00 42.72 172 ASN A O 1
#

Radius of gyration: 16.45 Å; chains: 1; bounding box: 43×48×48 Å

Secondary structure (DSSP, 8-state):
---TTSSHHHHHHHHHHTGGGS-TT--EEEE-----SS-SS--HHHHHHHHHHHHHHHHHHHHHHTSTTPPP-TTTHHHHHHHHHHHHH-STTEEEE-SSS-GGGGGTSSSEEGGGGS-SSS----HHHHHHHHHHHHHHHHHHHHTTT--------TTTTT----------

Sequence (172 aa):
SGYVGRDHYQTAKAGVGALPAVKEGGVIIIAANNRDFIEPIGSPEYRSLIHLLKLQGPDGYLDLLRTPHWKFTKDQWEPEVWGKVLRKVGGDGLIYCSLEIERKNYCLLPGVCGLDFLKGKRIKPSPEKAQEMIQKAIQFAIYRFREKGIEPTMAFIREGPYAVPILKKLGN

Foldseek 3Di:
DDDQLQALLSCLLLLLLCLQVAAAQAADEDLGANNPLPHNHDDPQLLVLQLVCQVLPLVRSVVVCPDPPHDDDPSNVSSNSVSVNCRRNNQARYEYQYLSDQPVSCNSHGHHYLCVQPDDPHDDDDPVRSVSSRVSVVVVSQVVQVVVVHRDDDDDDPRSNPDRDDDPPPDD

pLDDT: mean 90.73, std 11.26, range [42.16, 98.38]